Protein AF-A0A9W8MMB3-F1 (afdb_monomer_lite)

Organism: NCBI:txid84603

Sequence (77 aa):
MDAVTRLCGPSVSSACGRVWGLNSEGEINGAWRDLGVKGLWFMIGNLALCRFHSSHLALQIKAIEEGVFGDRYAAED

pLDDT: mean 90.44, std 5.47, range [64.06, 97.94]

Foldseek 3Di:
DVVCCVPVNPVQVVQFDDAADADPVRDGPQELFDGNDPPDHHHDDDPVSCVPSVVVSVVCVVCVVVVNNPDGDDDDD

Secondary structure (DSSP, 8-state):
-HHHHHHHHHHHHHH----SSB-TTSPBSSBTS--SSTT--B--S-HHHHHHHHHHHHHHHHHHHTT---SPP----

Radius of gyration: 12.95 Å; chains: 1; bounding box: 31×28×30 Å

Structure (mmCIF, N/CA/C/O backbone):
data_AF-A0A9W8MMB3-F1
#
_entry.id   AF-A0A9W8MMB3-F1
#
loop_
_atom_site.group_PDB
_atom_site.id
_atom_site.type_symbol
_atom_site.label_atom_id
_atom_site.label_alt_id
_atom_site.label_comp_id
_atom_site.label_asym_id
_atom_site.label_entity_id
_atom_site.label_seq_id
_atom_site.pdbx_PDB_ins_code
_atom_site.Cartn_x
_atom_site.Cartn_y
_atom_site.Cartn_z
_atom_site.occupancy
_atom_site.B_iso_or_equiv
_atom_site.auth_seq_id
_atom_site.auth_comp_id
_atom_site.auth_asym_id
_atom_site.auth_atom_id
_atom_site.pdbx_PDB_model_num
ATOM 1 N N . MET A 1 1 ? 10.298 2.998 7.644 1.00 84.00 1 MET A N 1
ATOM 2 C CA . MET A 1 1 ? 9.374 2.907 8.794 1.00 84.00 1 MET A CA 1
ATOM 3 C C . MET A 1 1 ? 9.378 4.118 9.709 1.00 84.00 1 MET A C 1
ATOM 5 O O . MET A 1 1 ? 8.345 4.366 10.309 1.00 84.00 1 MET A O 1
ATOM 9 N N . ASP A 1 2 ? 10.450 4.916 9.769 1.00 88.88 2 ASP A N 1
ATOM 10 C CA . ASP A 1 2 ? 10.504 6.119 10.621 1.00 88.88 2 ASP A CA 1
ATOM 11 C C . ASP A 1 2 ? 9.284 7.054 10.486 1.00 88.88 2 ASP A C 1
ATOM 13 O O . ASP A 1 2 ? 8.663 7.417 11.482 1.00 88.88 2 ASP A O 1
ATOM 17 N N . ALA A 1 3 ? 8.860 7.354 9.251 1.00 88.62 3 ALA A N 1
ATOM 18 C CA . ALA A 1 3 ? 7.677 8.182 9.003 1.00 88.62 3 ALA A CA 1
ATOM 19 C C . ALA A 1 3 ? 6.390 7.598 9.620 1.00 88.62 3 ALA A C 1
ATOM 21 O O . ALA A 1 3 ? 5.607 8.337 10.211 1.00 88.62 3 ALA A O 1
ATOM 22 N N . VAL A 1 4 ? 6.195 6.276 9.536 1.00 91.25 4 VAL A N 1
ATOM 23 C CA . VAL A 1 4 ? 5.041 5.592 10.144 1.00 91.25 4 VAL A CA 1
ATOM 24 C C . VAL A 1 4 ? 5.136 5.654 11.665 1.00 91.25 4 VAL A C 1
ATOM 26 O O . VAL A 1 4 ? 4.156 5.994 12.315 1.00 91.25 4 VAL A O 1
ATOM 29 N N . THR A 1 5 ? 6.318 5.414 12.242 1.00 94.88 5 THR A N 1
ATOM 30 C CA . THR A 1 5 ? 6.531 5.536 13.694 1.00 94.88 5 THR A CA 1
ATOM 31 C C . THR A 1 5 ? 6.197 6.941 14.192 1.00 94.88 5 THR A C 1
ATOM 33 O O . THR A 1 5 ? 5.539 7.085 15.218 1.00 94.88 5 THR A O 1
ATOM 36 N N . ARG A 1 6 ? 6.614 7.984 13.465 1.00 96.44 6 ARG A N 1
ATOM 37 C CA . ARG A 1 6 ? 6.356 9.380 13.842 1.00 96.44 6 ARG A CA 1
ATOM 38 C C . ARG A 1 6 ? 4.883 9.775 13.753 1.00 96.44 6 ARG A C 1
ATOM 40 O O . ARG A 1 6 ? 4.442 10.579 14.565 1.00 96.44 6 ARG A O 1
ATOM 47 N N . LEU A 1 7 ? 4.148 9.262 12.766 1.00 94.62 7 LEU A N 1
ATOM 48 C CA . LEU A 1 7 ? 2.758 9.661 12.506 1.00 94.62 7 LEU A CA 1
ATOM 49 C C . LEU A 1 7 ? 1.732 8.780 13.227 1.00 94.62 7 LEU A C 1
ATOM 51 O O . LEU A 1 7 ? 0.717 9.280 13.699 1.00 94.62 7 LEU A O 1
ATOM 55 N N . CYS A 1 8 ? 1.992 7.477 13.303 1.00 93.81 8 CYS A N 1
ATOM 56 C CA . CYS A 1 8 ? 1.053 6.472 13.802 1.00 93.81 8 CYS A CA 1
ATOM 57 C C . CYS A 1 8 ? 1.504 5.831 15.124 1.00 93.81 8 CYS A C 1
ATOM 59 O O . CYS A 1 8 ? 0.751 5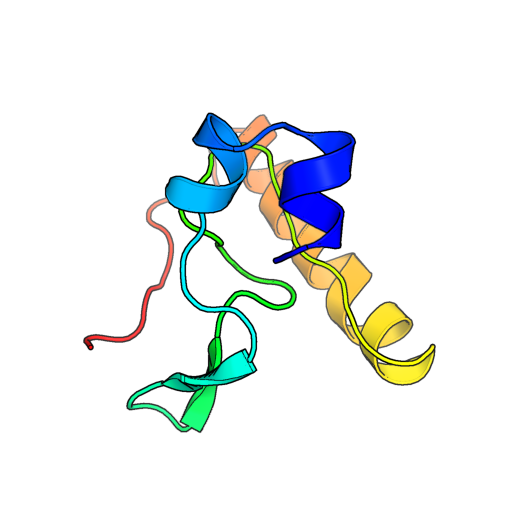.074 15.731 1.00 93.81 8 CYS A O 1
ATOM 61 N N . GLY A 1 9 ? 2.720 6.134 15.580 1.00 95.69 9 GLY A N 1
ATOM 62 C CA . GLY A 1 9 ? 3.293 5.606 16.811 1.00 95.69 9 GLY A CA 1
ATOM 63 C C . GLY A 1 9 ? 4.012 4.258 16.641 1.00 95.69 9 GLY A C 1
ATOM 64 O O . GLY A 1 9 ? 3.875 3.583 15.615 1.00 95.69 9 GLY A O 1
ATOM 65 N N . PRO A 1 10 ? 4.790 3.841 17.660 1.00 96.19 10 PRO A N 1
ATOM 66 C CA . PRO A 1 10 ? 5.609 2.627 17.601 1.00 96.19 10 PRO A CA 1
ATOM 67 C C . PRO A 1 10 ? 4.804 1.331 17.471 1.00 96.19 10 PRO A C 1
ATOM 69 O O . PRO A 1 10 ? 5.261 0.384 16.841 1.00 96.19 10 PRO A O 1
ATOM 72 N N . SER A 1 11 ? 3.603 1.277 18.053 1.00 95.25 11 SER A N 1
ATOM 73 C CA . SER A 1 11 ? 2.745 0.089 17.986 1.00 95.25 11 SER A CA 1
ATOM 74 C C . SER A 1 11 ? 2.324 -0.209 16.548 1.00 95.25 11 SER A C 1
ATOM 76 O O . SER A 1 11 ? 2.483 -1.334 16.080 1.00 95.25 11 SER A O 1
ATOM 78 N N . VAL A 1 12 ? 1.873 0.810 15.813 1.00 94.50 12 VAL A N 1
ATOM 79 C CA . VAL A 1 12 ? 1.474 0.669 14.408 1.00 94.50 12 VAL A CA 1
ATOM 80 C C . VAL A 1 12 ? 2.675 0.339 13.530 1.00 94.50 12 VAL A C 1
ATOM 82 O O . VAL A 1 12 ? 2.588 -0.555 12.691 1.00 94.50 12 VAL A O 1
ATOM 85 N N . SER A 1 13 ? 3.815 1.005 13.731 1.00 93.81 13 SER A N 1
ATOM 86 C CA . SER A 1 13 ? 4.996 0.732 12.909 1.00 93.81 13 SER A CA 1
ATOM 87 C C . SER A 1 13 ? 5.592 -0.655 13.154 1.00 93.81 13 SER A C 1
ATOM 89 O O . SER A 1 13 ? 6.085 -1.258 12.206 1.00 93.81 13 SER A O 1
ATOM 91 N N . SER A 1 14 ? 5.496 -1.195 14.374 1.00 94.19 14 SER A N 1
ATOM 92 C CA . SER A 1 14 ? 5.915 -2.573 14.676 1.00 94.19 14 SER A CA 1
ATOM 93 C C . SER A 1 14 ? 5.022 -3.646 14.048 1.00 94.19 14 SER A C 1
ATOM 95 O O . SER A 1 14 ? 5.492 -4.753 13.808 1.00 94.19 14 SER A O 1
ATOM 97 N N . ALA A 1 15 ? 3.759 -3.320 13.759 1.00 93.81 15 ALA A N 1
ATOM 98 C CA . ALA A 1 15 ? 2.827 -4.214 13.075 1.00 93.81 15 ALA A CA 1
ATOM 99 C C . ALA A 1 15 ? 2.966 -4.157 11.544 1.00 93.81 15 ALA A C 1
ATOM 101 O O . ALA A 1 15 ? 2.383 -4.978 10.841 1.00 93.81 15 ALA A O 1
ATOM 102 N N . CYS A 1 16 ? 3.723 -3.189 11.017 1.00 92.62 16 CYS A N 1
ATOM 103 C CA . CYS A 1 16 ? 3.954 -3.073 9.587 1.00 92.62 16 CYS A CA 1
ATOM 104 C C . CYS A 1 16 ? 4.917 -4.161 9.097 1.00 92.62 16 CYS A C 1
ATOM 106 O O . CYS A 1 16 ? 6.001 -4.353 9.651 1.00 92.62 16 CYS A O 1
ATOM 108 N N . GLY A 1 17 ? 4.553 -4.805 7.992 1.00 89.06 17 GLY A N 1
ATOM 109 C CA . GLY A 1 17 ? 5.430 -5.679 7.232 1.00 89.06 17 GLY A CA 1
ATOM 110 C C . GLY A 1 17 ? 6.628 -4.935 6.642 1.00 89.06 17 GLY A C 1
ATOM 111 O O . GLY A 1 17 ? 6.758 -3.705 6.708 1.00 89.06 17 GLY A O 1
ATOM 112 N N . ARG A 1 18 ? 7.533 -5.700 6.028 1.00 89.31 18 ARG A N 1
ATOM 113 C CA . ARG A 1 18 ? 8.706 -5.135 5.358 1.00 89.31 18 ARG A CA 1
ATOM 114 C C . ARG A 1 18 ? 8.252 -4.190 4.240 1.00 89.31 18 ARG A C 1
ATOM 116 O O . ARG A 1 18 ? 7.381 -4.519 3.444 1.00 89.31 18 ARG A O 1
ATOM 123 N N . VAL A 1 19 ? 8.881 -3.022 4.164 1.00 87.50 19 VAL A N 1
ATOM 124 C CA . VAL A 1 19 ? 8.780 -2.128 3.004 1.00 87.50 19 VAL A CA 1
ATOM 125 C C . VAL A 1 19 ? 10.128 -2.119 2.316 1.00 87.50 19 VAL A C 1
ATOM 127 O O . VAL A 1 19 ? 11.147 -2.015 3.002 1.00 87.50 19 VAL A O 1
ATOM 130 N N . TRP A 1 20 ? 10.108 -2.177 0.985 1.00 86.19 20 TRP A N 1
ATOM 131 C CA . TRP A 1 20 ? 11.282 -2.345 0.124 1.00 86.19 20 TRP A CA 1
ATOM 132 C C . TRP A 1 20 ? 11.913 -3.742 0.161 1.00 86.19 20 TRP A C 1
ATOM 134 O O . TRP A 1 20 ? 11.513 -4.630 0.913 1.00 86.19 20 TRP A O 1
ATOM 144 N N . GLY A 1 21 ? 12.905 -3.939 -0.709 1.00 88.69 21 GLY A N 1
ATOM 145 C CA . GLY A 1 21 ? 13.398 -5.266 -1.061 1.00 88.69 21 GLY A CA 1
ATOM 146 C C . GLY A 1 21 ? 12.382 -6.019 -1.915 1.00 88.69 21 GLY A C 1
ATOM 147 O O . GLY A 1 21 ? 11.254 -5.556 -2.098 1.00 88.69 21 GLY A O 1
ATOM 148 N N . LEU A 1 22 ? 12.803 -7.167 -2.428 1.00 90.50 22 LEU A N 1
ATOM 149 C CA . LEU A 1 22 ? 11.955 -8.043 -3.225 1.00 90.50 22 LEU A CA 1
ATOM 150 C C . LEU A 1 22 ? 11.503 -9.241 -2.381 1.00 90.50 22 LEU A C 1
ATOM 152 O O . LEU A 1 22 ? 12.246 -9.664 -1.491 1.00 90.50 22 LEU A O 1
ATOM 156 N N . ASN A 1 23 ? 10.287 -9.727 -2.615 1.00 88.75 23 ASN A N 1
ATOM 157 C CA . ASN A 1 23 ? 9.808 -11.016 -2.103 1.00 88.75 23 ASN A CA 1
ATOM 158 C C . ASN A 1 23 ? 10.333 -12.182 -2.968 1.00 88.75 23 ASN A C 1
ATOM 160 O O . ASN A 1 23 ? 11.107 -11.961 -3.909 1.00 88.75 23 ASN A O 1
ATOM 164 N N . SER A 1 24 ? 9.917 -13.412 -2.655 1.00 91.25 24 SER A N 1
ATOM 165 C CA . SER A 1 24 ? 10.280 -14.629 -3.403 1.00 91.25 24 SER A CA 1
ATOM 166 C C . SER A 1 24 ? 9.943 -14.572 -4.906 1.00 91.25 24 SER A C 1
ATOM 168 O O . SER A 1 24 ? 10.620 -15.205 -5.717 1.00 91.25 24 SER A O 1
ATOM 170 N N . GLU A 1 25 ? 8.968 -13.749 -5.297 1.00 90.94 25 GLU A N 1
ATOM 171 C CA . GLU A 1 25 ? 8.490 -13.573 -6.676 1.00 90.94 25 GLU A CA 1
ATOM 172 C C . GLU A 1 25 ? 9.139 -12.391 -7.417 1.00 90.94 25 GLU A C 1
ATOM 174 O O . GLU A 1 25 ? 8.859 -12.156 -8.593 1.00 90.94 25 GLU A O 1
ATOM 179 N N . GLY A 1 26 ? 10.024 -11.635 -6.760 1.00 89.81 26 GLY A N 1
ATOM 180 C CA . GLY A 1 26 ? 10.669 -10.467 -7.362 1.00 89.81 26 GLY A CA 1
ATOM 181 C C . GLY A 1 26 ? 9.833 -9.182 -7.317 1.00 89.81 26 GLY A C 1
ATOM 182 O O . GLY A 1 26 ? 10.173 -8.209 -7.993 1.00 89.81 26 GLY A O 1
ATOM 183 N N . GLU A 1 27 ? 8.767 -9.137 -6.517 1.00 88.12 27 GLU A N 1
ATOM 184 C CA . GLU A 1 27 ? 7.930 -7.952 -6.312 1.00 88.12 27 GLU A CA 1
ATOM 185 C C . GLU A 1 27 ? 8.378 -7.131 -5.097 1.00 88.12 27 GLU A C 1
ATOM 187 O O . GLU A 1 27 ? 8.871 -7.663 -4.104 1.00 88.12 27 GLU A O 1
ATOM 192 N N . ILE A 1 28 ? 8.162 -5.813 -5.131 1.00 88.44 28 ILE A N 1
ATOM 193 C CA . ILE A 1 28 ? 8.514 -4.928 -4.011 1.00 88.44 28 ILE A CA 1
ATOM 194 C C . ILE A 1 28 ? 7.603 -5.195 -2.802 1.00 88.44 28 ILE A C 1
ATOM 196 O O . ILE A 1 28 ? 6.375 -5.179 -2.917 1.00 88.44 28 ILE A O 1
ATOM 200 N N . ASN A 1 29 ? 8.200 -5.346 -1.615 1.00 88.94 29 ASN A N 1
ATOM 201 C CA . ASN A 1 29 ? 7.446 -5.507 -0.367 1.00 88.94 29 ASN A CA 1
ATOM 202 C C . ASN A 1 29 ? 6.766 -4.205 0.087 1.00 88.94 29 ASN A C 1
ATOM 204 O O . ASN A 1 29 ? 7.381 -3.131 0.055 1.00 88.94 29 ASN A O 1
ATOM 208 N N . GLY A 1 30 ? 5.523 -4.317 0.570 1.00 88.06 30 GLY A N 1
ATOM 209 C CA . GLY A 1 30 ? 4.760 -3.294 1.304 1.00 88.06 30 GLY A CA 1
ATOM 210 C C . GLY A 1 30 ? 4.374 -2.015 0.541 1.00 88.06 30 GLY A C 1
ATOM 211 O O . GLY A 1 30 ? 3.383 -1.371 0.876 1.00 88.06 30 GLY A O 1
ATOM 212 N N . ALA A 1 31 ? 5.116 -1.632 -0.497 1.00 89.31 31 ALA A N 1
ATOM 213 C CA . ALA A 1 31 ? 4.821 -0.468 -1.322 1.00 89.31 31 ALA A CA 1
ATOM 214 C C . ALA A 1 31 ? 3.615 -0.741 -2.226 1.00 89.31 31 ALA A C 1
ATOM 216 O O . ALA A 1 31 ? 3.613 -1.721 -2.968 1.00 89.31 31 ALA A O 1
ATOM 217 N N . TRP A 1 32 ? 2.607 0.137 -2.190 1.00 88.56 32 TRP A N 1
ATOM 218 C CA . TRP A 1 32 ? 1.393 0.040 -3.022 1.00 88.56 32 TRP A CA 1
ATOM 219 C C . TRP A 1 32 ? 0.584 -1.260 -2.856 1.00 88.56 32 TRP A C 1
ATOM 221 O O . TRP A 1 32 ? -0.305 -1.546 -3.659 1.00 88.56 32 TRP A O 1
ATOM 231 N N . ARG A 1 33 ? 0.870 -2.031 -1.803 1.00 85.38 33 ARG A N 1
ATOM 232 C CA . ARG A 1 33 ? 0.229 -3.304 -1.461 1.00 85.38 33 ARG A CA 1
ATOM 233 C C . ARG A 1 33 ? -0.014 -3.380 0.046 1.00 85.38 33 ARG A C 1
ATOM 235 O O . ARG A 1 33 ? 0.061 -2.366 0.737 1.00 85.38 33 ARG A O 1
ATOM 242 N N . ASP A 1 34 ? -0.363 -4.564 0.534 1.00 85.50 34 ASP A N 1
ATOM 243 C CA . ASP A 1 34 ? -0.599 -4.775 1.958 1.00 85.50 34 ASP A CA 1
ATOM 244 C C . ASP A 1 34 ? 0.673 -4.629 2.789 1.00 85.50 34 ASP A C 1
ATOM 246 O O . ASP A 1 34 ? 1.767 -5.026 2.385 1.00 85.50 34 ASP A O 1
ATOM 250 N N . LEU A 1 35 ? 0.480 -4.027 3.955 1.00 88.62 35 LEU A N 1
ATOM 251 C CA . LEU A 1 35 ? 1.501 -3.736 4.941 1.00 88.62 35 LEU A CA 1
ATOM 252 C C . LEU A 1 35 ? 1.240 -4.496 6.250 1.00 88.62 35 LEU A C 1
ATOM 254 O O . LEU A 1 35 ? 1.944 -4.274 7.224 1.00 88.62 35 LEU A O 1
ATOM 258 N N . GLY A 1 3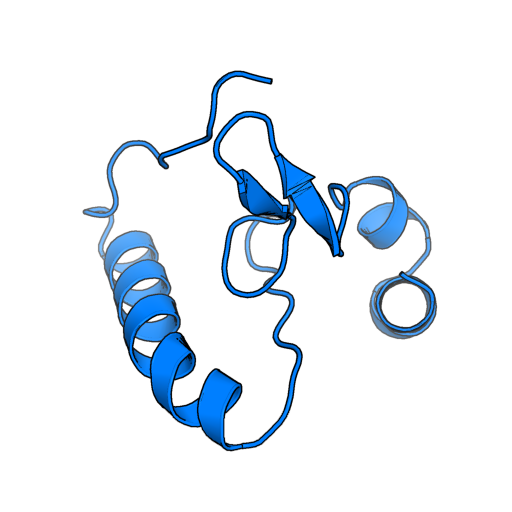6 ? 0.225 -5.361 6.318 1.00 87.94 36 GLY A N 1
ATOM 259 C CA . GLY A 1 36 ? -0.135 -6.102 7.531 1.00 87.94 36 GLY A CA 1
ATOM 260 C C . GLY A 1 36 ? -0.933 -5.283 8.552 1.00 87.94 36 GLY A C 1
ATOM 261 O O . GLY A 1 36 ? -1.335 -5.806 9.588 1.00 87.94 36 GLY A O 1
ATOM 262 N N . VAL A 1 37 ? -1.219 -4.010 8.257 1.00 91.25 37 VAL A N 1
ATOM 263 C CA . VAL A 1 37 ? -2.038 -3.130 9.096 1.00 91.25 37 VAL A CA 1
ATOM 264 C C . VAL A 1 37 ? -3.297 -2.732 8.334 1.00 91.25 37 VAL A C 1
ATOM 266 O O . VAL A 1 37 ? -3.241 -2.054 7.308 1.00 91.25 37 VAL A O 1
ATOM 269 N N . LYS A 1 38 ? -4.460 -3.126 8.862 1.00 89.12 38 LYS A N 1
ATOM 270 C CA . LYS A 1 38 ? -5.757 -2.806 8.257 1.00 89.12 38 LYS A CA 1
ATOM 271 C C . LYS A 1 38 ? -5.945 -1.291 8.147 1.00 89.12 38 LYS A C 1
ATOM 273 O O . LYS A 1 38 ? -5.840 -0.576 9.139 1.00 89.12 38 LYS A O 1
ATOM 278 N N . GLY A 1 39 ? -6.298 -0.824 6.951 1.00 88.88 39 GLY A N 1
ATOM 279 C CA . GLY A 1 39 ? -6.591 0.589 6.699 1.00 88.88 39 GLY A CA 1
ATOM 280 C C . GLY A 1 39 ? -5.355 1.478 6.537 1.00 88.88 39 GLY A C 1
ATOM 281 O O . GLY A 1 39 ? -5.500 2.697 6.485 1.00 88.88 39 GLY A O 1
ATOM 282 N N . LEU A 1 40 ? -4.154 0.896 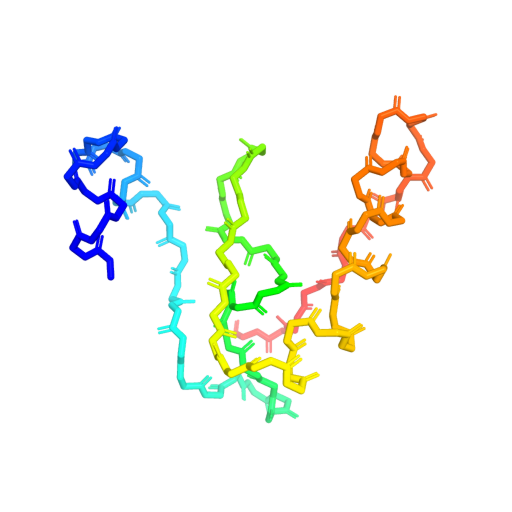6.462 1.00 91.50 40 LEU A N 1
ATOM 283 C CA . LEU A 1 40 ? -2.909 1.625 6.252 1.00 91.50 40 LEU A CA 1
ATOM 284 C C . LEU A 1 40 ? -2.239 1.164 4.956 1.00 91.50 40 LEU A C 1
ATOM 286 O O . LEU A 1 40 ? -1.988 -0.022 4.763 1.00 91.50 40 LEU A O 1
ATOM 290 N N . TRP A 1 41 ? -1.893 2.121 4.094 1.00 90.50 41 TRP A N 1
ATOM 291 C CA . TRP A 1 41 ? -1.174 1.866 2.847 1.00 90.50 41 TRP A CA 1
ATOM 292 C C . TRP A 1 41 ? 0.072 2.730 2.757 1.00 90.50 41 TRP A C 1
ATOM 294 O O . TRP A 1 41 ? 0.056 3.910 3.111 1.00 90.50 41 TRP A O 1
ATOM 304 N N . PHE A 1 42 ? 1.155 2.140 2.253 1.00 89.50 42 PHE A N 1
ATOM 305 C CA . PHE A 1 42 ? 2.428 2.827 2.092 1.00 89.50 42 PHE A CA 1
ATOM 306 C C . PHE A 1 42 ? 2.677 3.144 0.616 1.00 89.50 42 PHE A C 1
ATOM 308 O O . PHE A 1 42 ? 3.034 2.277 -0.183 1.00 89.50 42 PHE A O 1
ATOM 315 N N . MET A 1 43 ? 2.463 4.404 0.245 1.00 90.3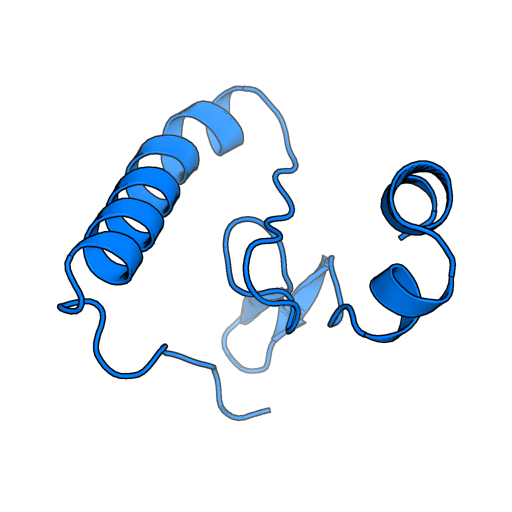1 43 MET A N 1
ATOM 316 C CA . MET A 1 43 ? 2.705 4.908 -1.108 1.00 90.31 43 MET A CA 1
ATOM 317 C C . MET A 1 43 ? 4.108 5.504 -1.175 1.00 90.31 43 MET A C 1
ATOM 319 O O . MET A 1 43 ? 4.481 6.332 -0.344 1.00 90.31 43 MET A O 1
ATOM 323 N N . ILE A 1 44 ? 4.899 5.085 -2.160 1.00 86.62 44 ILE A N 1
ATOM 324 C CA . ILE A 1 44 ? 6.281 5.544 -2.306 1.00 86.62 44 ILE A CA 1
ATOM 325 C C . ILE A 1 44 ? 6.714 5.595 -3.768 1.00 86.62 44 ILE A C 1
ATOM 327 O O . ILE A 1 44 ? 6.197 4.866 -4.612 1.00 86.62 44 ILE A O 1
ATOM 331 N N . GLY A 1 45 ? 7.694 6.445 -4.061 1.00 86.75 45 GLY A N 1
ATOM 332 C CA . GLY A 1 45 ? 8.266 6.592 -5.390 1.00 86.75 45 GLY A CA 1
ATOM 333 C C . GLY A 1 45 ? 8.037 7.976 -5.979 1.00 86.75 45 GLY A C 1
ATOM 334 O O . GLY A 1 45 ? 7.595 8.906 -5.308 1.00 86.75 45 GLY A O 1
ATOM 335 N N . ASN A 1 46 ? 8.393 8.111 -7.252 1.00 92.81 46 ASN A N 1
ATOM 336 C CA . ASN A 1 46 ? 8.207 9.340 -8.012 1.00 92.81 46 ASN A CA 1
ATOM 337 C C . ASN A 1 46 ? 6.795 9.416 -8.623 1.00 92.81 46 ASN A C 1
ATOM 339 O O . ASN A 1 46 ? 5.972 8.511 -8.484 1.00 92.81 46 ASN A O 1
ATOM 343 N N . LEU A 1 47 ? 6.534 10.493 -9.367 1.00 94.69 47 LEU A N 1
ATOM 344 C CA . LEU A 1 47 ? 5.240 10.726 -10.007 1.00 94.69 47 LEU A CA 1
ATOM 345 C C . LEU A 1 47 ? 4.807 9.595 -10.956 1.00 94.69 47 LEU A C 1
ATOM 347 O O . LEU A 1 47 ? 3.610 9.352 -11.085 1.00 94.69 47 LEU A O 1
ATOM 351 N N . ALA A 1 48 ? 5.745 8.903 -11.611 1.00 94.50 48 ALA A N 1
ATOM 352 C CA . ALA A 1 48 ? 5.417 7.808 -12.522 1.00 94.50 48 ALA A CA 1
ATOM 353 C C . ALA A 1 48 ? 4.833 6.608 -11.761 1.00 94.50 48 ALA A C 1
ATOM 355 O O . ALA A 1 48 ? 3.760 6.124 -12.120 1.00 94.50 48 ALA A O 1
ATOM 356 N N . LEU A 1 49 ? 5.482 6.200 -10.664 1.00 91.50 49 LEU A N 1
ATOM 357 C CA . LEU A 1 49 ? 4.974 5.145 -9.781 1.00 91.50 49 LEU A CA 1
ATOM 358 C C . LEU A 1 49 ? 3.634 5.547 -9.162 1.00 91.50 49 LEU A C 1
ATOM 360 O O . LEU A 1 49 ? 2.683 4.767 -9.201 1.00 91.50 49 LEU A O 1
ATOM 364 N N . CYS A 1 50 ? 3.522 6.788 -8.677 1.00 93.50 50 CYS A N 1
ATOM 365 C CA . CYS A 1 50 ? 2.276 7.279 -8.099 1.00 93.50 50 CYS A CA 1
ATOM 366 C C . CYS A 1 50 ? 1.119 7.260 -9.096 1.00 93.50 50 CYS A C 1
ATOM 368 O O . CYS A 1 50 ? 0.031 6.791 -8.764 1.00 93.50 50 CYS A O 1
ATOM 370 N N . ARG A 1 51 ? 1.347 7.734 -10.325 1.00 94.69 51 ARG A N 1
ATOM 371 C CA . ARG A 1 51 ? 0.333 7.734 -11.383 1.00 94.69 51 ARG A CA 1
ATOM 372 C C . ARG A 1 51 ? -0.118 6.317 -11.720 1.00 94.69 51 ARG A C 1
ATOM 374 O O . ARG A 1 51 ? -1.308 6.106 -11.925 1.00 94.69 51 ARG A O 1
ATOM 381 N N . PHE A 1 52 ? 0.816 5.372 -11.781 1.00 93.81 52 PHE A N 1
ATOM 382 C CA . PHE A 1 52 ? 0.509 3.995 -12.138 1.00 93.81 52 PHE A CA 1
ATOM 383 C C . PHE A 1 52 ? -0.266 3.278 -11.026 1.00 93.81 52 PHE A C 1
ATOM 385 O O . PHE A 1 52 ? -1.336 2.728 -11.269 1.00 93.81 52 PHE A O 1
ATOM 392 N N . HIS A 1 53 ? 0.223 3.303 -9.787 1.00 93.50 53 HIS A N 1
ATOM 393 C CA . HIS A 1 53 ? -0.327 2.462 -8.722 1.00 93.50 53 HIS A CA 1
ATOM 394 C C . HIS A 1 53 ? -1.549 3.046 -7.999 1.00 93.50 53 HIS A C 1
ATOM 396 O O . HIS A 1 53 ? -2.324 2.275 -7.437 1.00 93.50 53 HIS A O 1
ATOM 402 N N . SER A 1 54 ? -1.777 4.365 -8.030 1.00 94.38 54 SER A N 1
ATOM 403 C CA . SER A 1 54 ? -2.891 4.974 -7.279 1.00 94.38 54 SER A CA 1
ATOM 404 C C . SER A 1 54 ? -4.261 4.433 -7.693 1.00 94.38 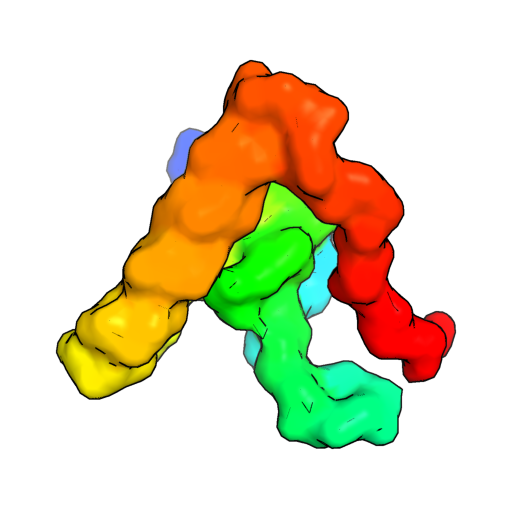54 SER A C 1
ATOM 406 O O . SER A 1 54 ? -5.077 4.141 -6.825 1.00 94.38 54 SER A O 1
ATOM 408 N N . SER A 1 55 ? -4.509 4.239 -8.994 1.00 95.00 55 SER A N 1
ATOM 409 C CA . SER A 1 55 ? -5.784 3.681 -9.468 1.00 95.00 55 SER A CA 1
ATOM 410 C C . SER A 1 55 ? -5.984 2.237 -9.010 1.00 95.00 55 SER A C 1
ATOM 412 O O . SER A 1 55 ? -7.073 1.877 -8.574 1.00 95.00 55 SER A O 1
ATOM 414 N N . HIS A 1 56 ? -4.926 1.422 -9.052 1.00 92.62 56 HIS A N 1
ATOM 415 C CA . HIS A 1 56 ? -4.969 0.044 -8.565 1.00 92.62 56 HIS A CA 1
ATOM 416 C C . HIS A 1 56 ? -5.307 0.012 -7.074 1.00 92.62 56 HIS A C 1
ATOM 418 O O . HIS A 1 56 ? -6.216 -0.703 -6.664 1.00 92.62 56 HIS A O 1
ATOM 424 N N . LEU A 1 57 ? -4.628 0.835 -6.273 1.00 92.94 57 LEU A N 1
ATOM 425 C CA . LEU A 1 57 ? -4.872 0.922 -4.840 1.00 92.94 57 LEU A CA 1
ATOM 426 C C . LEU A 1 57 ? -6.297 1.406 -4.526 1.00 92.94 57 LEU A C 1
ATOM 428 O O . LEU A 1 57 ? -6.975 0.805 -3.697 1.00 92.94 57 LEU A O 1
ATOM 432 N N . ALA A 1 58 ? -6.778 2.441 -5.217 1.00 95.06 58 ALA A N 1
ATOM 433 C CA . ALA A 1 58 ? -8.132 2.958 -5.032 1.00 95.06 58 ALA A CA 1
ATOM 434 C C . ALA A 1 58 ? -9.206 1.898 -5.328 1.00 95.06 58 ALA A C 1
ATOM 436 O O . ALA A 1 58 ? -10.169 1.780 -4.575 1.00 95.06 58 ALA A O 1
ATOM 437 N N . LEU A 1 59 ? -9.025 1.086 -6.377 1.00 95.38 59 LEU A N 1
ATOM 438 C CA . LEU A 1 59 ? -9.937 -0.018 -6.688 1.00 95.38 59 LEU A CA 1
ATOM 439 C C . LEU A 1 59 ? -9.903 -1.119 -5.621 1.00 95.38 59 LEU A C 1
ATOM 441 O O . LEU A 1 59 ? -10.958 -1.639 -5.268 1.00 95.38 59 LEU A O 1
ATOM 445 N N . GLN A 1 60 ? -8.730 -1.440 -5.063 1.00 92.50 60 GLN A N 1
ATOM 446 C CA . GLN A 1 60 ? -8.638 -2.382 -3.941 1.00 92.50 60 GLN A CA 1
ATOM 447 C C . GLN A 1 60 ? -9.377 -1.851 -2.708 1.00 92.50 60 GLN A C 1
ATOM 449 O O . GLN A 1 60 ? -10.161 -2.580 -2.109 1.00 92.50 60 GLN A O 1
ATOM 454 N N . ILE A 1 61 ? -9.158 -0.582 -2.344 1.00 93.19 61 ILE A N 1
ATOM 455 C CA . ILE A 1 61 ? -9.850 0.068 -1.221 1.00 93.19 61 ILE A CA 1
ATOM 456 C C . ILE A 1 61 ? -11.359 0.031 -1.452 1.00 93.19 61 ILE A C 1
ATOM 458 O O . ILE A 1 61 ? -12.097 -0.415 -0.579 1.00 93.19 61 ILE A O 1
ATOM 462 N N . LYS A 1 62 ? -11.812 0.401 -2.654 1.00 96.31 62 LYS A N 1
ATOM 463 C CA . LYS A 1 62 ? -13.231 0.371 -3.000 1.00 96.31 62 LYS A CA 1
ATOM 464 C C . LYS A 1 62 ? -13.823 -1.032 -2.872 1.00 96.31 62 LYS A C 1
ATOM 466 O O . LYS A 1 62 ? -14.894 -1.189 -2.300 1.00 96.31 62 LYS A O 1
ATOM 471 N N . ALA A 1 63 ? -13.132 -2.054 -3.369 1.00 95.62 63 ALA A N 1
ATOM 472 C CA . ALA A 1 63 ? -13.580 -3.436 -3.249 1.00 95.62 63 ALA A CA 1
ATOM 473 C C . ALA A 1 63 ? -13.630 -3.915 -1.786 1.00 95.62 63 ALA A C 1
ATOM 475 O O . ALA A 1 63 ? -14.510 -4.698 -1.437 1.00 95.62 63 ALA A O 1
ATOM 476 N N . ILE A 1 64 ? -12.723 -3.437 -0.922 1.00 93.56 64 ILE A N 1
ATOM 477 C CA . ILE A 1 64 ? -12.757 -3.710 0.525 1.00 93.56 64 ILE A CA 1
ATOM 478 C C . ILE A 1 64 ? -13.987 -3.058 1.160 1.00 93.56 64 ILE A C 1
ATOM 480 O O . ILE A 1 64 ? -14.685 -3.712 1.931 1.00 93.56 64 ILE A O 1
ATOM 484 N N . GLU A 1 65 ? -14.265 -1.796 0.833 1.00 95.19 65 GLU A N 1
ATOM 485 C CA . GLU A 1 65 ? -15.424 -1.060 1.355 1.00 95.19 65 GLU A CA 1
ATOM 486 C C . GLU A 1 65 ? -16.760 -1.672 0.913 1.00 95.19 65 GLU A C 1
ATOM 488 O O . GLU A 1 65 ? -17.701 -1.720 1.697 1.00 95.19 65 GLU A O 1
ATOM 493 N N . GLU A 1 66 ? -16.828 -2.186 -0.316 1.00 97.94 66 GLU A N 1
ATOM 494 C CA . GLU A 1 66 ? -18.010 -2.869 -0.864 1.00 97.94 66 GLU A CA 1
ATOM 495 C C . GLU A 1 66 ? -18.114 -4.347 -0.442 1.00 97.94 66 GLU A C 1
ATOM 497 O O . GLU A 1 66 ? -19.082 -5.022 -0.779 1.00 97.94 66 GLU A O 1
ATOM 502 N N . GLY A 1 67 ? -17.122 -4.884 0.278 1.00 96.00 67 GLY A N 1
ATOM 503 C CA . GLY A 1 67 ? -17.119 -6.280 0.728 1.00 96.00 67 GLY A CA 1
ATOM 504 C C . GLY A 1 67 ? -16.896 -7.318 -0.381 1.00 96.00 67 GLY A C 1
ATOM 505 O O . GLY A 1 67 ? -17.219 -8.487 -0.191 1.00 96.00 67 GLY A O 1
ATOM 506 N N . VAL A 1 68 ? -16.333 -6.918 -1.527 1.00 96.81 68 VAL A N 1
ATOM 507 C CA . VAL A 1 68 ? -16.105 -7.780 -2.709 1.00 96.81 68 VAL A CA 1
ATOM 508 C C . VAL A 1 68 ? -14.627 -8.066 -2.992 1.00 96.81 68 VAL A C 1
ATOM 510 O O . VAL A 1 68 ? -14.297 -8.669 -4.008 1.00 96.81 68 VAL A O 1
ATOM 513 N N . PHE A 1 69 ? -13.718 -7.631 -2.116 1.00 92.06 69 PHE A N 1
ATOM 514 C CA . PHE A 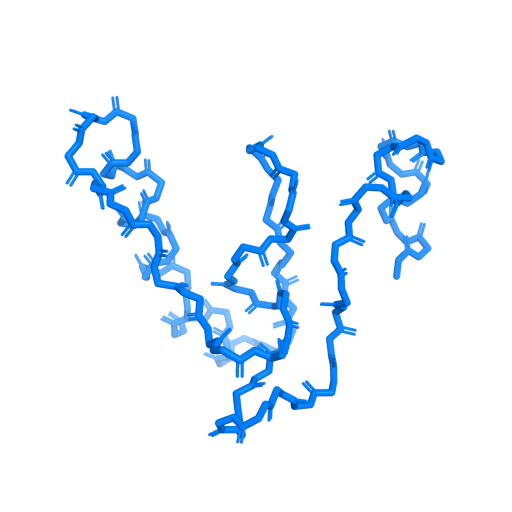1 69 ? -12.272 -7.791 -2.312 1.00 92.06 69 PHE A CA 1
ATOM 515 C C . PHE A 1 69 ? -11.797 -9.254 -2.299 1.00 92.06 69 PHE A C 1
ATOM 517 O O . PHE A 1 69 ? -10.774 -9.557 -2.906 1.00 92.06 69 PHE A O 1
ATOM 524 N N . GLY A 1 70 ? -12.544 -10.150 -1.645 1.00 89.88 70 GLY A N 1
ATOM 525 C CA . GLY A 1 70 ? -12.148 -11.546 -1.460 1.00 89.88 70 GLY A CA 1
ATOM 526 C C . GLY A 1 70 ? -10.888 -11.689 -0.602 1.00 89.88 70 GLY A C 1
ATOM 527 O O . GLY A 1 70 ? -10.586 -10.823 0.227 1.00 89.88 70 GLY A O 1
ATOM 528 N N . ASP A 1 71 ? -10.160 -12.784 -0.814 1.00 86.75 71 ASP A N 1
ATOM 529 C CA . ASP A 1 71 ? -8.876 -13.023 -0.160 1.00 86.75 71 ASP A CA 1
ATOM 530 C C . ASP A 1 71 ? -7.763 -12.241 -0.852 1.00 86.75 71 ASP A C 1
ATOM 532 O O . ASP A 1 71 ? -7.655 -12.184 -2.080 1.00 86.75 71 ASP A O 1
ATOM 536 N N . ARG A 1 72 ? -6.904 -11.624 -0.043 1.00 82.38 72 ARG A N 1
ATOM 537 C CA . ARG A 1 72 ? -5.781 -10.856 -0.564 1.00 82.38 72 ARG A CA 1
ATOM 538 C C . ARG A 1 72 ? -4.685 -11.798 -1.057 1.00 82.38 72 ARG A C 1
ATOM 540 O O . ARG A 1 72 ? -4.200 -12.623 -0.293 1.00 82.38 72 ARG A O 1
ATOM 547 N N . TYR A 1 73 ? -4.218 -11.581 -2.285 1.00 83.19 73 TYR A N 1
ATOM 548 C CA . TYR A 1 73 ? -2.998 -12.220 -2.773 1.00 83.19 73 TYR A CA 1
ATOM 549 C C . TYR A 1 73 ? -1.777 -11.809 -1.937 1.00 83.19 73 TYR A C 1
ATOM 551 O O . TYR A 1 73 ? -1.483 -10.616 -1.783 1.00 83.19 73 TYR A O 1
ATOM 559 N N . ALA A 1 74 ? -1.040 -12.802 -1.456 1.00 79.69 74 ALA A N 1
ATOM 560 C CA . ALA A 1 74 ? 0.278 -12.656 -0.866 1.00 79.69 74 ALA A CA 1
ATOM 561 C C . ALA A 1 74 ? 1.187 -13.710 -1.498 1.00 79.69 74 ALA A C 1
ATOM 563 O O . ALA A 1 74 ? 0.759 -14.850 -1.669 1.00 79.69 74 ALA A O 1
ATOM 564 N N . ALA A 1 75 ? 2.409 -13.313 -1.853 1.00 80.44 75 ALA A N 1
ATOM 565 C CA . ALA A 1 75 ? 3.418 -14.278 -2.260 1.00 80.44 75 ALA A CA 1
ATOM 566 C C . ALA A 1 75 ? 3.700 -15.221 -1.085 1.00 80.44 75 ALA A C 1
ATOM 568 O O . ALA A 1 75 ? 3.671 -14.796 0.075 1.00 80.44 75 ALA A O 1
ATOM 569 N N . GLU A 1 76 ? 3.951 -16.487 -1.391 1.00 70.12 76 GLU A N 1
ATOM 570 C CA . GLU A 1 76 ? 4.411 -17.454 -0.403 1.00 70.12 76 GLU A CA 1
ATOM 571 C C . GLU A 1 76 ? 5.882 -17.126 -0.086 1.00 70.12 76 GLU A C 1
ATOM 573 O O . GLU A 1 76 ? 6.770 -17.311 -0.923 1.00 70.12 76 GLU A O 1
ATOM 578 N N . ASP A 1 77 ? 6.121 -16.555 1.096 1.00 64.06 77 ASP A N 1
ATOM 579 C CA . ASP A 1 77 ? 7.453 -16.295 1.661 1.00 64.06 77 ASP A CA 1
ATOM 580 C C . ASP A 1 77 ? 7.759 -17.283 2.800 1.00 64.06 77 ASP A C 1
ATOM 582 O O . ASP A 1 77 ? 6.849 -17.557 3.622 1.00 64.06 77 ASP A O 1
#